Protein AF-J4U9T4-F1 (afdb_monomer_lite)

Radius of gyration: 22.72 Å; chains: 1; bounding box: 53×12×65 Å

Structure (mmCIF, N/CA/C/O backbone):
data_AF-J4U9T4-F1
#
_entry.id   AF-J4U9T4-F1
#
loop_
_atom_site.group_PDB
_atom_site.id
_atom_site.type_symbol
_atom_site.label_atom_id
_atom_site.label_alt_id
_atom_site.label_comp_id
_atom_site.label_asym_id
_atom_site.label_entity_id
_atom_site.label_seq_id
_atom_site.pdbx_PDB_ins_code
_atom_site.Cartn_x
_atom_site.Cartn_y
_atom_site.Cartn_z
_atom_site.occupancy
_atom_site.B_iso_or_equiv
_atom_site.auth_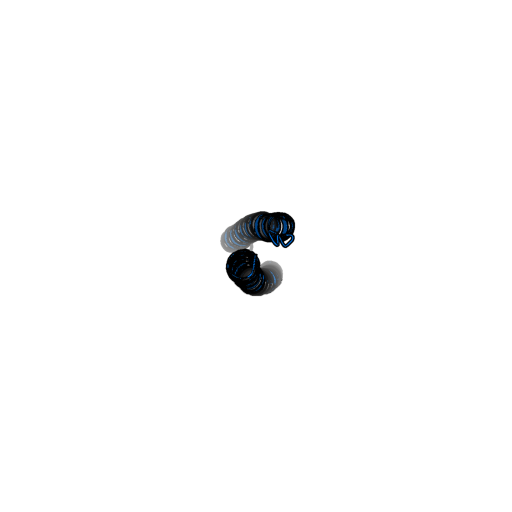seq_id
_atom_site.auth_comp_id
_atom_site.auth_asym_id
_atom_site.auth_atom_id
_atom_site.pdbx_PDB_model_num
ATOM 1 N N . MET A 1 1 ? -24.008 0.998 30.401 1.00 80.38 1 MET A N 1
ATOM 2 C CA . MET A 1 1 ? -23.401 1.924 29.390 1.00 80.38 1 MET A CA 1
ATOM 3 C C . MET A 1 1 ? -22.444 1.171 28.439 1.00 80.38 1 MET A C 1
ATOM 5 O O . MET A 1 1 ? -21.943 0.131 28.847 1.00 80.38 1 MET A O 1
ATOM 9 N N . GLU A 1 2 ? -22.179 1.644 27.207 1.00 81.31 2 GLU A N 1
ATOM 10 C CA . GLU A 1 2 ? -21.224 1.032 26.242 1.00 81.31 2 GLU A CA 1
ATOM 11 C C . GLU A 1 2 ? -20.167 2.060 25.785 1.00 81.31 2 GLU A C 1
ATOM 13 O O . GLU A 1 2 ? -20.520 3.188 25.441 1.00 81.31 2 GLU A O 1
ATOM 18 N N . ILE A 1 3 ? -18.885 1.678 25.785 1.00 85.31 3 ILE A N 1
ATOM 19 C CA . ILE A 1 3 ? -17.763 2.474 25.260 1.00 85.31 3 ILE A CA 1
ATOM 20 C C . ILE A 1 3 ? -17.483 2.054 23.816 1.00 85.31 3 ILE A C 1
ATOM 22 O O . ILE A 1 3 ? -17.378 0.863 23.530 1.00 85.31 3 ILE A O 1
ATOM 26 N N . LYS A 1 4 ? -17.342 3.042 22.925 1.00 86.31 4 LYS A N 1
ATOM 27 C CA . LYS A 1 4 ? -16.937 2.858 21.526 1.00 86.31 4 LYS A CA 1
ATOM 28 C C . LYS A 1 4 ? -15.923 3.918 21.120 1.00 86.31 4 LYS A C 1
ATOM 30 O O . LYS A 1 4 ? -16.248 5.102 21.034 1.00 86.31 4 LYS A O 1
ATOM 35 N N . SER A 1 5 ? -14.710 3.476 20.852 1.00 85.06 5 SER A N 1
ATOM 36 C CA . SER A 1 5 ? -13.632 4.239 20.248 1.00 85.06 5 SER A CA 1
ATOM 37 C C . SER A 1 5 ? -13.825 4.345 18.728 1.00 85.06 5 SER A C 1
ATOM 39 O O . SER A 1 5 ? -14.639 3.643 18.127 1.00 85.06 5 SER A O 1
ATOM 41 N N . ASN A 1 6 ? -13.074 5.236 18.068 1.00 88.81 6 ASN A N 1
ATOM 42 C CA . ASN A 1 6 ? -13.177 5.465 16.619 1.00 88.81 6 ASN A CA 1
ATOM 43 C C . ASN A 1 6 ? -12.463 4.379 15.782 1.00 88.81 6 ASN A C 1
ATOM 45 O O . ASN A 1 6 ? -11.568 4.673 14.984 1.00 88.81 6 ASN A O 1
ATOM 49 N N . SER A 1 7 ? -12.848 3.114 15.952 1.00 84.19 7 SER A N 1
ATOM 50 C CA . SER A 1 7 ? -12.273 1.993 15.196 1.00 84.19 7 SER A CA 1
ATOM 51 C C . SER A 1 7 ? -12.575 2.073 13.695 1.00 84.19 7 SER A C 1
ATOM 53 O O . SER A 1 7 ? -11.756 1.657 12.873 1.00 84.19 7 SER A O 1
ATOM 55 N N . SER A 1 8 ? -13.692 2.702 13.310 1.00 86.94 8 SER A N 1
ATOM 56 C CA . SER A 1 8 ? -14.019 3.006 11.912 1.00 86.94 8 SER A CA 1
ATOM 57 C C . SER A 1 8 ? -12.994 3.925 11.251 1.00 86.94 8 SER A C 1
ATOM 59 O O . SER A 1 8 ? -12.569 3.646 10.133 1.00 86.94 8 SER A O 1
ATOM 61 N N . GLY A 1 9 ? -12.554 4.980 11.945 1.00 90.38 9 GLY A N 1
ATOM 62 C CA . GLY A 1 9 ? -11.527 5.883 11.426 1.00 90.38 9 GLY A CA 1
ATOM 63 C C . GLY A 1 9 ? -10.186 5.174 11.251 1.00 90.38 9 GLY A C 1
ATOM 64 O O . GLY A 1 9 ? -9.506 5.370 10.251 1.00 90.38 9 GLY A O 1
ATOM 65 N N . MET A 1 10 ? -9.827 4.276 12.171 1.00 90.38 10 MET A N 1
ATOM 66 C CA . MET A 1 10 ? -8.610 3.471 12.024 1.00 90.38 10 MET A CA 1
ATOM 67 C C . MET A 1 10 ? -8.689 2.485 10.859 1.00 90.38 10 MET A C 1
ATOM 69 O O . MET A 1 10 ? -7.693 2.282 10.168 1.00 90.38 10 MET A O 1
ATOM 73 N N . LYS A 1 11 ? -9.863 1.893 10.607 1.00 89.75 11 LYS A N 1
ATOM 74 C CA . LYS A 1 11 ? -10.075 1.046 9.429 1.00 89.75 11 LYS A CA 1
ATOM 75 C C . LYS A 1 11 ? -9.827 1.826 8.137 1.00 89.75 11 LYS A C 1
ATOM 77 O O . LYS A 1 11 ? -9.083 1.348 7.290 1.00 89.75 11 LYS A O 1
ATOM 82 N N . GLU A 1 12 ? -10.389 3.027 8.017 1.00 92.62 12 GLU A N 1
ATOM 83 C CA . GLU A 1 12 ? -10.177 3.888 6.847 1.00 92.62 12 GLU A CA 1
ATOM 84 C C . GLU A 1 12 ? -8.690 4.214 6.641 1.00 92.62 12 GLU A C 1
ATOM 86 O O . GLU A 1 12 ? -8.191 4.213 5.515 1.00 92.62 12 GLU A O 1
ATOM 91 N N . VAL A 1 13 ? -7.946 4.431 7.729 1.00 91.94 13 VAL A N 1
ATOM 92 C CA . VAL A 1 13 ? -6.493 4.603 7.652 1.00 91.94 13 VAL A CA 1
ATOM 93 C C . VAL A 1 13 ? -5.823 3.340 7.099 1.00 91.94 13 VAL A C 1
ATOM 95 O O . VAL A 1 13 ? -5.054 3.457 6.151 1.00 91.94 13 VAL A O 1
ATOM 98 N N . VAL A 1 14 ? -6.119 2.143 7.620 1.00 91.75 14 VAL A N 1
ATOM 99 C CA . VAL A 1 14 ? -5.539 0.880 7.109 1.00 91.75 14 VAL A CA 1
ATOM 100 C C . VAL A 1 14 ? -5.851 0.675 5.622 1.00 91.75 14 VAL A C 1
ATOM 102 O O . VAL A 1 14 ? -4.943 0.361 4.849 1.00 91.75 14 VAL A O 1
ATOM 105 N N . ASP A 1 15 ? -7.095 0.920 5.207 1.00 91.88 15 ASP A N 1
ATOM 106 C CA . ASP A 1 15 ? -7.530 0.782 3.813 1.00 91.88 15 ASP A CA 1
ATOM 107 C C . ASP A 1 15 ? -6.742 1.736 2.886 1.00 91.88 15 ASP A C 1
ATOM 109 O O . ASP A 1 15 ? -6.311 1.353 1.794 1.00 91.88 15 ASP A O 1
ATOM 113 N N . ASN A 1 16 ? -6.459 2.963 3.340 1.00 93.38 16 ASN A N 1
ATOM 114 C CA . ASN A 1 16 ? -5.624 3.915 2.601 1.00 93.38 16 ASN A CA 1
ATOM 115 C C . ASN A 1 16 ? -4.175 3.430 2.426 1.00 93.38 16 ASN A C 1
ATOM 117 O O . ASN A 1 16 ? -3.589 3.625 1.356 1.00 93.38 16 ASN A O 1
ATOM 121 N N . TYR A 1 17 ? -3.594 2.764 3.430 1.00 92.00 17 TYR A N 1
ATOM 122 C CA . TYR A 1 17 ? -2.263 2.157 3.299 1.00 92.00 17 TYR A CA 1
ATOM 123 C C . TYR A 1 17 ? -2.246 1.040 2.249 1.00 92.00 17 TYR A C 1
ATOM 125 O O . TYR A 1 17 ? -1.287 0.948 1.480 1.00 92.00 17 TYR A O 1
ATOM 133 N N . ASP A 1 18 ? -3.303 0.228 2.162 1.00 89.25 18 ASP A N 1
ATOM 134 C CA . ASP A 1 18 ? -3.405 -0.833 1.152 1.00 89.25 18 ASP A CA 1
ATOM 135 C C . ASP A 1 18 ? -3.46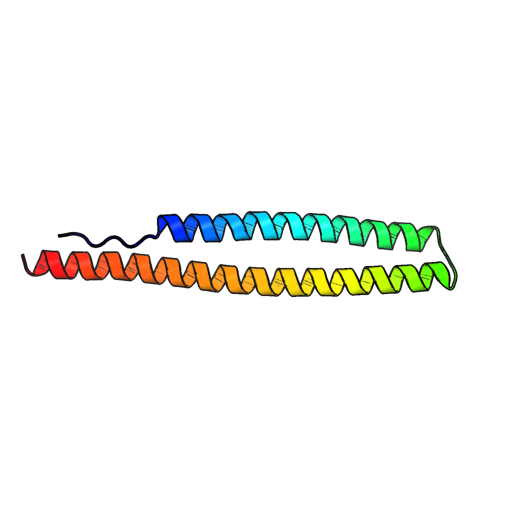8 -0.268 -0.271 1.00 89.25 18 ASP A C 1
ATOM 137 O O . ASP A 1 18 ? -2.773 -0.753 -1.171 1.00 89.25 18 ASP A O 1
ATOM 141 N N . ILE A 1 19 ? -4.232 0.809 -0.469 1.00 93.38 19 ILE A N 1
ATOM 142 C CA . ILE A 1 19 ? -4.293 1.516 -1.754 1.00 93.38 19 ILE A CA 1
ATOM 143 C C . ILE A 1 19 ? -2.912 2.061 -2.134 1.00 93.38 19 ILE A C 1
ATOM 145 O O . ILE A 1 19 ? -2.456 1.852 -3.262 1.00 93.38 19 ILE A O 1
ATOM 149 N N . LEU A 1 20 ? -2.228 2.742 -1.210 1.00 92.00 20 LEU A N 1
ATOM 150 C CA . LEU A 1 20 ? -0.899 3.305 -1.461 1.00 92.00 20 LEU A CA 1
ATOM 151 C C . LEU A 1 20 ? 0.128 2.217 -1.791 1.00 92.00 20 LEU A C 1
ATOM 153 O O . LEU A 1 20 ? 0.857 2.346 -2.774 1.00 92.00 20 LEU A O 1
ATOM 157 N N . ASN A 1 21 ? 0.144 1.123 -1.029 1.00 88.62 21 ASN A N 1
ATOM 158 C CA . ASN A 1 21 ? 1.048 0.000 -1.258 1.00 88.62 21 ASN A CA 1
ATOM 159 C C . ASN A 1 21 ? 0.837 -0.626 -2.647 1.00 88.62 21 ASN A C 1
ATOM 161 O O . ASN A 1 21 ? 1.799 -0.904 -3.360 1.00 88.62 21 ASN A O 1
ATOM 165 N N . ASN A 1 22 ? -0.416 -0.792 -3.079 1.00 90.62 22 ASN A N 1
ATOM 166 C CA . ASN A 1 22 ? -0.718 -1.301 -4.418 1.00 90.62 22 ASN A CA 1
ATOM 167 C C . ASN A 1 22 ? -0.231 -0.358 -5.525 1.00 90.62 22 ASN A C 1
ATOM 169 O O . ASN A 1 22 ? 0.347 -0.818 -6.507 1.00 90.62 22 ASN A O 1
ATOM 173 N N . ARG A 1 23 ? -0.395 0.961 -5.361 1.00 92.75 23 ARG A N 1
ATOM 174 C CA . ARG A 1 23 ? 0.112 1.941 -6.338 1.00 92.75 23 ARG A CA 1
ATOM 175 C C . ARG A 1 23 ? 1.635 1.910 -6.434 1.00 92.75 23 ARG A C 1
ATOM 177 O O . ARG A 1 23 ? 2.167 1.956 -7.538 1.00 92.75 23 ARG A O 1
ATOM 184 N N . LEU A 1 24 ? 2.335 1.794 -5.306 1.00 91.38 24 LEU A N 1
ATOM 185 C CA . LEU A 1 24 ? 3.797 1.704 -5.297 1.00 91.38 24 LEU A CA 1
ATOM 186 C C . LEU A 1 24 ? 4.309 0.413 -5.946 1.00 91.38 24 LEU A C 1
ATOM 188 O O . LEU A 1 24 ? 5.308 0.452 -6.662 1.00 91.38 24 LEU A O 1
ATOM 192 N N . LYS A 1 25 ? 3.607 -0.714 -5.760 1.00 89.38 25 LYS A N 1
ATOM 193 C CA . LYS A 1 25 ? 3.928 -1.970 -6.456 1.00 89.38 25 LYS A CA 1
ATOM 194 C C . LYS A 1 25 ? 3.861 -1.821 -7.974 1.00 89.38 25 LYS A C 1
ATOM 196 O O . LYS A 1 25 ? 4.803 -2.239 -8.637 1.00 89.38 25 LYS A O 1
ATOM 201 N N . LEU A 1 26 ? 2.815 -1.179 -8.498 1.00 92.69 26 LEU A N 1
ATOM 202 C CA . LEU A 1 26 ? 2.676 -0.926 -9.939 1.00 92.69 26 LEU A CA 1
ATOM 203 C C . LEU A 1 26 ? 3.825 -0.062 -10.473 1.00 92.69 26 LEU A C 1
ATOM 205 O O . LEU A 1 26 ? 4.472 -0.428 -11.446 1.00 92.69 26 LEU A O 1
ATOM 209 N N . VAL A 1 27 ? 4.159 1.033 -9.779 1.00 92.12 27 VAL A N 1
ATOM 210 C CA . VAL A 1 27 ? 5.296 1.893 -10.160 1.00 92.12 27 VAL A CA 1
ATOM 211 C C . VAL A 1 27 ? 6.613 1.112 -10.169 1.00 92.12 27 VAL A C 1
ATOM 213 O O . VAL A 1 27 ? 7.461 1.320 -11.036 1.00 92.12 27 VAL A O 1
ATOM 216 N N . ARG A 1 28 ? 6.803 0.199 -9.211 1.00 90.25 28 ARG A N 1
ATOM 217 C CA . ARG A 1 28 ? 7.990 -0.659 -9.170 1.00 90.25 28 ARG A CA 1
ATOM 218 C C . ARG A 1 28 ? 8.037 -1.628 -10.353 1.00 90.25 28 ARG A C 1
ATOM 220 O O . ARG A 1 28 ? 9.117 -1.840 -10.894 1.00 90.25 28 ARG A O 1
ATOM 227 N N . GLU A 1 29 ? 6.910 -2.227 -10.725 1.00 90.56 29 GLU A N 1
ATOM 228 C CA . GLU A 1 29 ? 6.813 -3.124 -11.885 1.00 90.56 29 GLU A CA 1
ATOM 229 C C . GLU A 1 29 ? 7.155 -2.386 -13.183 1.00 90.56 29 GLU A C 1
ATOM 231 O O . GLU A 1 29 ? 8.009 -2.854 -13.934 1.00 90.56 29 GLU A O 1
ATOM 236 N N . ASP A 1 30 ? 6.601 -1.188 -13.384 1.00 91.50 30 ASP A N 1
ATOM 237 C CA . ASP A 1 30 ? 6.926 -0.336 -14.533 1.00 91.50 30 ASP A CA 1
ATOM 238 C C . ASP A 1 30 ? 8.423 -0.002 -14.585 1.00 91.50 30 ASP A C 1
ATOM 240 O O . ASP A 1 30 ? 9.056 -0.091 -15.637 1.00 91.50 30 ASP A O 1
ATOM 244 N N . LEU A 1 31 ? 9.024 0.334 -13.439 1.00 90.56 31 LEU A N 1
ATOM 245 C CA . LEU A 1 31 ? 10.451 0.640 -13.361 1.00 90.56 31 LEU A CA 1
ATOM 246 C C . LEU A 1 31 ? 11.331 -0.576 -13.688 1.00 90.56 31 LEU A C 1
ATOM 248 O O . LEU A 1 31 ? 12.358 -0.422 -14.346 1.00 90.56 31 LEU A O 1
ATOM 252 N N . VAL A 1 32 ? 10.946 -1.775 -13.240 1.00 87.75 32 VAL A N 1
ATOM 253 C CA . VAL A 1 32 ? 11.654 -3.020 -13.579 1.00 87.75 32 VAL A CA 1
ATOM 254 C C . VAL A 1 32 ? 11.568 -3.292 -15.077 1.00 87.75 32 VAL A C 1
ATOM 256 O O . VAL A 1 32 ? 12.601 -3.571 -15.681 1.00 87.75 32 VAL A O 1
ATOM 259 N N . ASN A 1 33 ? 10.388 -3.132 -15.681 1.00 89.00 33 ASN A N 1
ATOM 260 C CA . ASN A 1 33 ? 10.205 -3.303 -17.122 1.00 89.00 33 ASN A CA 1
ATOM 261 C C . ASN A 1 33 ? 11.099 -2.339 -17.918 1.00 89.00 33 ASN A C 1
ATOM 263 O O . ASN A 1 33 ? 11.812 -2.772 -18.816 1.00 89.00 33 ASN A O 1
ATOM 267 N N . ILE A 1 34 ? 11.160 -1.062 -17.520 1.00 86.62 34 ILE A N 1
ATOM 268 C CA . ILE A 1 34 ? 12.048 -0.066 -18.144 1.00 86.62 34 ILE A CA 1
ATOM 269 C C . ILE A 1 34 ? 13.524 -0.487 -18.061 1.00 86.62 34 ILE A C 1
ATOM 271 O O . ILE A 1 34 ? 14.264 -0.329 -19.030 1.00 86.62 34 ILE A O 1
ATOM 275 N N . ILE A 1 35 ? 13.977 -1.000 -16.909 1.00 84.44 35 ILE A N 1
ATOM 276 C CA . ILE A 1 35 ? 15.363 -1.472 -16.747 1.00 84.44 35 ILE A CA 1
ATOM 277 C C . ILE A 1 35 ? 15.643 -2.637 -17.701 1.00 84.44 35 ILE A C 1
ATOM 279 O O . ILE A 1 35 ? 16.680 -2.632 -18.364 1.00 84.44 35 ILE A O 1
ATOM 283 N N . THR A 1 36 ? 14.729 -3.609 -17.773 1.00 81.19 36 THR A N 1
ATOM 284 C CA . THR A 1 36 ? 14.862 -4.791 -18.633 1.00 81.19 36 THR A CA 1
ATOM 285 C C . THR A 1 36 ? 14.880 -4.417 -20.112 1.00 81.19 36 THR A C 1
ATOM 287 O O . THR A 1 36 ? 15.780 -4.850 -20.824 1.00 81.19 36 THR A O 1
ATOM 290 N N . ASP A 1 37 ? 13.980 -3.541 -20.560 1.00 81.44 37 ASP A N 1
ATOM 291 C CA . ASP A 1 37 ? 13.964 -3.070 -21.948 1.00 81.44 37 ASP A CA 1
ATOM 292 C C . ASP A 1 37 ? 15.288 -2.376 -22.321 1.00 81.44 37 ASP A C 1
ATOM 294 O O . ASP A 1 37 ? 15.822 -2.541 -23.414 1.00 81.44 37 ASP A O 1
ATOM 298 N N . ILE A 1 38 ? 15.876 -1.605 -21.406 1.00 77.00 38 ILE A N 1
ATOM 299 C CA . ILE A 1 38 ? 17.140 -0.900 -21.665 1.00 77.00 38 ILE A CA 1
ATOM 300 C C . ILE A 1 38 ? 18.338 -1.849 -21.700 1.00 77.00 38 ILE A C 1
ATOM 302 O O . ILE A 1 38 ? 19.286 -1.587 -22.448 1.00 77.00 38 ILE A O 1
ATOM 306 N N . ASP A 1 39 ? 18.310 -2.937 -20.927 1.00 69.12 39 ASP A N 1
ATOM 307 C CA . ASP A 1 39 ? 19.323 -3.996 -20.999 1.00 69.12 39 ASP A CA 1
ATOM 308 C C . ASP A 1 39 ? 19.420 -4.596 -22.410 1.00 69.12 39 ASP A C 1
ATOM 310 O O . ASP A 1 39 ? 20.535 -4.843 -22.877 1.00 69.12 39 ASP A O 1
ATOM 314 N N . ASP A 1 40 ? 18.293 -4.716 -23.115 1.00 70.94 40 ASP A N 1
ATOM 315 C CA . ASP A 1 40 ? 18.225 -5.325 -24.446 1.00 70.94 40 ASP A CA 1
ATOM 316 C C . ASP A 1 40 ? 18.673 -4.390 -25.587 1.00 70.94 40 ASP A C 1
ATOM 318 O O . ASP A 1 40 ? 19.186 -4.864 -26.606 1.00 70.94 40 ASP A O 1
ATOM 322 N N . TYR A 1 41 ? 18.515 -3.065 -25.442 1.00 69.25 41 TYR A N 1
ATOM 323 C CA . TYR A 1 41 ? 18.655 -2.129 -26.574 1.00 69.25 41 TYR A CA 1
ATOM 324 C C . TYR A 1 41 ? 19.680 -1.000 -26.399 1.00 69.25 41 TYR A C 1
ATOM 326 O O . TYR A 1 41 ? 20.058 -0.382 -27.399 1.00 69.25 41 TYR A O 1
ATOM 334 N N . TRP A 1 42 ? 20.154 -0.698 -25.183 1.00 72.81 42 TRP A N 1
ATOM 335 C CA . TRP A 1 42 ? 21.012 0.473 -24.951 1.00 72.81 42 TRP A CA 1
ATOM 336 C C . TRP A 1 42 ? 22.303 0.144 -24.195 1.00 72.81 42 TRP A C 1
ATOM 338 O O . TRP A 1 42 ? 22.397 0.195 -22.967 1.00 72.81 42 TRP A O 1
ATOM 348 N N . THR A 1 43 ? 23.352 -0.134 -24.969 1.00 76.81 43 THR A N 1
ATOM 349 C CA . THR A 1 43 ? 24.703 -0.425 -24.469 1.00 76.81 43 THR A CA 1
ATOM 350 C C . THR A 1 43 ? 25.594 0.822 -24.405 1.00 76.81 43 THR A C 1
ATOM 352 O O . THR A 1 43 ? 25.500 1.703 -25.262 1.00 76.81 43 THR A O 1
ATOM 355 N N . GLY A 1 44 ? 26.525 0.864 -23.447 1.00 83.31 44 GLY A N 1
ATOM 356 C CA . GLY A 1 44 ? 27.528 1.925 -23.294 1.00 83.31 44 GLY A CA 1
ATOM 357 C C . GLY A 1 44 ? 27.269 2.838 -22.093 1.00 83.31 44 GLY A C 1
ATOM 358 O O . GLY A 1 44 ? 26.272 2.703 -21.391 1.00 83.31 44 GLY A O 1
ATOM 359 N N . ARG A 1 45 ? 28.166 3.811 -21.864 1.00 83.06 45 ARG A N 1
ATOM 360 C CA . ARG A 1 45 ? 28.204 4.605 -20.615 1.00 83.06 45 ARG A CA 1
ATOM 361 C C . ARG A 1 45 ? 26.892 5.313 -20.264 1.00 83.06 45 ARG A C 1
ATOM 363 O O . ARG A 1 45 ? 26.584 5.458 -19.083 1.00 83.06 45 ARG A O 1
ATOM 370 N N . SER A 1 46 ? 26.146 5.796 -21.257 1.00 83.94 46 SER A N 1
ATOM 371 C CA . SER A 1 46 ? 24.851 6.448 -21.027 1.00 83.94 46 SER A CA 1
ATOM 372 C C . SER A 1 46 ? 23.771 5.452 -20.601 1.00 83.94 46 SER A C 1
ATOM 374 O O . SER A 1 46 ? 23.045 5.744 -19.654 1.00 83.94 46 SER A O 1
ATOM 376 N N . GLY A 1 47 ? 23.725 4.270 -21.223 1.00 86.12 47 GLY A N 1
ATOM 377 C CA . GLY A 1 47 ? 22.854 3.171 -20.805 1.00 86.12 47 GLY A CA 1
ATOM 378 C C . GLY A 1 47 ? 23.178 2.711 -19.383 1.00 86.12 47 GLY A C 1
ATOM 379 O O . GLY A 1 47 ? 22.287 2.658 -18.540 1.00 86.12 47 GLY A O 1
ATOM 380 N N . ASP A 1 48 ? 24.459 2.501 -19.067 1.00 85.06 48 ASP A N 1
ATOM 381 C CA . ASP A 1 48 ? 24.899 2.112 -17.717 1.00 85.06 48 ASP A CA 1
ATOM 382 C C . ASP A 1 48 ? 24.527 3.162 -16.656 1.00 85.06 48 ASP A C 1
ATOM 384 O O . ASP A 1 48 ? 24.052 2.824 -15.570 1.00 85.06 48 ASP A O 1
ATOM 388 N N . SER A 1 49 ? 24.689 4.452 -16.979 1.00 89.06 49 SER A N 1
ATOM 389 C CA . SER A 1 49 ? 24.310 5.551 -16.078 1.00 89.06 49 SER A CA 1
ATOM 390 C C . SER A 1 49 ? 22.802 5.588 -15.830 1.00 89.06 49 SER A C 1
ATOM 392 O O . SER A 1 49 ? 22.366 5.787 -14.697 1.00 89.06 49 SER A O 1
ATOM 394 N N . PHE A 1 50 ? 21.995 5.371 -16.872 1.00 86.88 50 PHE A N 1
ATOM 395 C CA . PHE A 1 50 ? 20.544 5.312 -16.739 1.00 86.88 50 PHE A CA 1
ATOM 396 C C . PHE A 1 50 ? 20.105 4.116 -15.884 1.00 86.88 50 PHE A C 1
ATOM 398 O O . PHE A 1 50 ? 19.314 4.282 -14.955 1.00 86.88 50 PHE A O 1
ATOM 405 N N . LYS A 1 51 ? 20.685 2.931 -16.120 1.00 84.00 51 LYS A N 1
ATOM 406 C CA . LYS A 1 51 ? 20.431 1.723 -15.316 1.00 84.00 51 LYS A CA 1
ATOM 407 C C . LYS A 1 51 ? 20.720 1.959 -13.838 1.00 84.00 51 LYS A C 1
ATOM 409 O O . LYS A 1 51 ? 19.912 1.584 -12.992 1.00 84.00 51 LYS A O 1
ATOM 414 N N . TYR A 1 52 ? 21.831 2.628 -13.524 1.00 88.88 52 TYR A N 1
ATOM 415 C CA . TYR A 1 52 ? 22.175 2.973 -12.145 1.00 88.88 52 TYR A CA 1
ATOM 416 C C . TYR A 1 52 ? 21.104 3.853 -11.482 1.00 88.88 52 TYR A C 1
ATOM 418 O O . TYR A 1 52 ? 20.698 3.585 -10.351 1.00 88.88 52 TYR A O 1
ATOM 426 N N . ILE A 1 53 ? 20.599 4.867 -12.192 1.00 90.81 53 ILE A N 1
ATOM 427 C CA . ILE A 1 53 ? 19.532 5.746 -11.691 1.00 90.81 53 ILE A CA 1
ATOM 428 C C . ILE A 1 53 ? 18.249 4.948 -11.431 1.00 90.81 53 ILE A C 1
ATOM 430 O O . ILE A 1 53 ? 17.653 5.069 -10.360 1.00 90.81 53 ILE A O 1
ATOM 434 N N . CYS A 1 54 ? 17.839 4.096 -12.371 1.00 89.94 54 CYS A N 1
ATOM 435 C CA . CYS A 1 54 ? 16.655 3.260 -12.194 1.00 89.94 54 CYS A CA 1
ATOM 436 C C . CYS A 1 54 ? 16.811 2.272 -11.034 1.00 89.94 54 CYS A C 1
ATOM 438 O O . CYS A 1 54 ? 15.884 2.091 -10.247 1.00 89.94 54 CYS A O 1
ATOM 440 N N . TRP A 1 55 ? 17.990 1.673 -10.870 1.00 89.25 55 TRP A N 1
ATOM 441 C CA . TRP A 1 55 ? 18.271 0.789 -9.743 1.00 89.25 55 TRP A CA 1
ATOM 442 C C . TRP A 1 55 ? 18.203 1.531 -8.402 1.00 89.25 55 TRP A C 1
ATOM 444 O O . TRP A 1 55 ? 17.604 1.032 -7.449 1.00 89.25 55 TRP A O 1
ATOM 454 N N . TYR A 1 56 ? 18.731 2.756 -8.342 1.00 92.81 56 TYR A N 1
ATOM 455 C CA . TYR A 1 56 ? 18.613 3.612 -7.164 1.00 92.81 56 TYR A CA 1
ATOM 456 C C . TYR A 1 56 ? 17.148 3.927 -6.826 1.00 92.81 56 TYR A C 1
ATOM 458 O O . TYR A 1 56 ? 16.732 3.769 -5.678 1.00 92.81 56 TYR A O 1
ATOM 466 N N . PHE A 1 57 ? 16.329 4.290 -7.818 1.00 92.75 57 PHE A N 1
ATOM 467 C CA . PHE A 1 57 ? 14.896 4.508 -7.600 1.00 92.75 57 PHE A CA 1
ATOM 468 C C . PHE A 1 57 ? 14.170 3.252 -7.123 1.00 92.75 57 PHE A C 1
ATOM 470 O O . PHE A 1 57 ? 13.323 3.343 -6.236 1.00 92.75 57 PHE A O 1
ATOM 477 N N . LYS A 1 58 ? 14.532 2.077 -7.645 1.00 90.50 58 LYS A N 1
ATOM 478 C CA . LYS A 1 58 ? 13.967 0.808 -7.186 1.00 90.50 58 LYS A CA 1
ATOM 479 C C . LYS A 1 58 ? 14.249 0.578 -5.699 1.00 90.50 58 LYS A C 1
ATOM 481 O O . LYS A 1 58 ? 13.333 0.225 -4.967 1.00 90.50 58 LYS A O 1
ATOM 486 N N . ILE A 1 59 ? 15.476 0.832 -5.239 1.00 92.94 59 ILE A N 1
ATOM 487 C CA . ILE A 1 59 ? 15.836 0.700 -3.816 1.00 92.94 59 ILE A CA 1
ATOM 488 C C . ILE A 1 59 ? 15.010 1.638 -2.941 1.00 92.94 59 ILE A C 1
ATOM 490 O O . ILE A 1 59 ? 14.529 1.225 -1.884 1.00 92.94 59 ILE A O 1
ATOM 494 N N . LEU A 1 60 ? 14.836 2.888 -3.375 1.00 93.50 60 LEU A N 1
ATOM 495 C CA . LEU A 1 60 ? 14.019 3.852 -2.640 1.00 93.50 60 LEU A CA 1
ATOM 496 C C . LEU A 1 60 ? 12.558 3.394 -2.554 1.00 93.50 60 LEU A C 1
ATOM 498 O O . LEU A 1 60 ? 11.959 3.469 -1.482 1.00 93.50 60 LEU A O 1
ATOM 502 N N . LEU A 1 61 ? 12.004 2.869 -3.652 1.00 92.75 61 LEU A N 1
ATOM 503 C CA . LEU A 1 61 ? 10.651 2.312 -3.681 1.00 92.75 61 LEU A CA 1
ATOM 504 C C . LEU A 1 61 ? 10.516 1.090 -2.769 1.00 92.75 61 LEU A C 1
ATOM 506 O O . LEU A 1 61 ? 9.576 1.036 -1.980 1.00 92.75 61 LEU A O 1
ATOM 510 N N . ASP A 1 62 ? 11.443 0.134 -2.840 1.00 90.88 62 ASP A N 1
ATOM 511 C CA . ASP A 1 62 ? 11.415 -1.074 -2.008 1.00 90.88 62 ASP A CA 1
ATOM 512 C C . ASP A 1 62 ? 11.521 -0.724 -0.512 1.00 90.88 62 ASP A C 1
ATOM 514 O O . ASP A 1 62 ? 10.757 -1.248 0.303 1.00 90.88 62 ASP A O 1
ATOM 518 N N . THR A 1 63 ? 12.401 0.219 -0.158 1.00 92.88 63 THR A N 1
ATOM 519 C CA . THR A 1 63 ? 12.551 0.710 1.224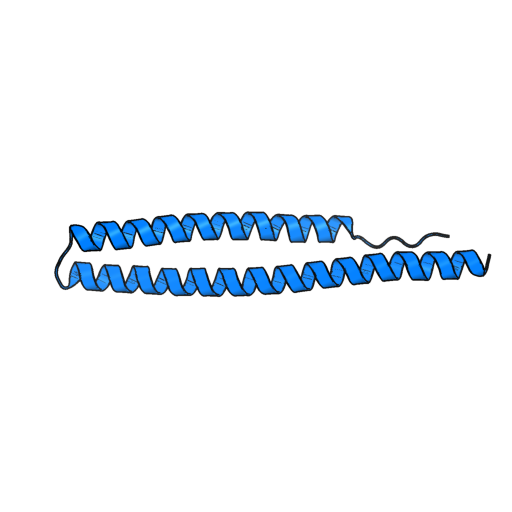 1.00 92.88 63 THR A CA 1
ATOM 520 C C . THR A 1 63 ? 11.263 1.375 1.706 1.00 92.88 63 THR A C 1
ATOM 522 O O . THR A 1 63 ? 10.718 0.981 2.738 1.00 92.88 63 THR A O 1
ATOM 525 N N . GLY A 1 64 ? 10.717 2.316 0.928 1.00 90.31 64 GLY A N 1
ATOM 526 C CA . GLY A 1 64 ? 9.477 3.009 1.280 1.00 90.31 64 GLY A CA 1
ATOM 527 C C . GLY A 1 64 ? 8.279 2.063 1.403 1.00 90.31 64 GLY A C 1
ATOM 528 O O . GLY A 1 64 ? 7.497 2.180 2.345 1.00 90.31 64 GLY A O 1
ATOM 529 N N . CYS A 1 65 ? 8.153 1.072 0.513 1.00 90.38 65 CYS A N 1
ATOM 530 C CA . CYS A 1 65 ? 7.107 0.047 0.610 1.00 90.38 65 CYS A CA 1
ATOM 531 C C . CYS A 1 65 ? 7.228 -0.772 1.901 1.00 90.38 65 CYS A C 1
ATOM 533 O O . CYS A 1 65 ? 6.219 -1.050 2.550 1.00 90.38 65 CYS A O 1
ATOM 535 N N . SER A 1 66 ? 8.450 -1.155 2.281 1.00 91.31 66 SER A N 1
ATOM 536 C CA . SER A 1 66 ? 8.700 -1.923 3.504 1.00 91.31 66 SER A CA 1
ATOM 537 C C . SER A 1 66 ? 8.330 -1.132 4.760 1.00 91.31 66 SER A C 1
ATOM 539 O O . SER A 1 66 ? 7.690 -1.670 5.665 1.00 91.31 66 SER A O 1
ATOM 541 N N . GLU A 1 67 ? 8.708 0.145 4.825 1.00 92.69 67 GLU A N 1
ATOM 542 C CA . GLU A 1 67 ? 8.376 1.013 5.959 1.00 92.69 67 GLU A CA 1
ATOM 543 C C . GLU A 1 67 ? 6.867 1.263 6.061 1.00 92.69 67 GLU A C 1
ATOM 545 O O . GLU A 1 67 ? 6.295 1.134 7.145 1.00 92.69 67 GLU A O 1
ATOM 550 N N . LEU A 1 68 ? 6.197 1.523 4.933 1.00 91.50 68 LEU A N 1
ATOM 551 C CA . LEU A 1 68 ? 4.739 1.666 4.889 1.00 91.50 68 LEU A CA 1
ATOM 552 C C . LEU A 1 68 ? 4.024 0.391 5.345 1.00 91.50 68 LEU A C 1
ATOM 554 O O . LEU A 1 68 ? 3.049 0.471 6.092 1.00 91.50 68 LEU A O 1
ATOM 558 N N . TYR A 1 69 ? 4.508 -0.783 4.932 1.00 91.44 69 TYR A N 1
ATOM 559 C CA . TYR A 1 69 ? 3.941 -2.061 5.358 1.00 91.44 69 TYR A CA 1
ATOM 560 C C . TYR A 1 69 ? 4.076 -2.271 6.870 1.00 91.44 69 TYR A C 1
ATOM 562 O O . TYR A 1 69 ? 3.120 -2.695 7.522 1.00 91.44 69 TYR A O 1
ATOM 570 N N . LYS A 1 70 ? 5.234 -1.928 7.445 1.00 94.19 70 LYS A N 1
ATOM 571 C CA . LYS A 1 70 ? 5.450 -1.992 8.894 1.00 94.19 70 LYS A CA 1
ATOM 572 C C . LYS A 1 70 ? 4.494 -1.058 9.640 1.00 94.19 70 LYS A C 1
ATOM 574 O O . LYS A 1 70 ? 3.808 -1.499 10.557 1.00 94.19 70 LYS A O 1
ATOM 579 N N . HIS A 1 71 ? 4.405 0.198 9.211 1.00 93.62 71 HIS A N 1
ATOM 580 C CA . HIS A 1 71 ? 3.550 1.195 9.853 1.00 93.62 71 HIS A CA 1
ATOM 581 C C . HIS A 1 71 ? 2.057 0.833 9.751 1.00 93.62 71 HIS A C 1
ATOM 583 O O . HIS A 1 71 ? 1.298 1.005 10.702 1.00 93.62 71 HIS A O 1
ATOM 589 N N . ARG A 1 72 ? 1.625 0.239 8.628 1.00 94.19 72 ARG A N 1
ATOM 590 C CA . ARG A 1 72 ? 0.281 -0.350 8.494 1.00 94.19 72 ARG A CA 1
ATOM 591 C C . ARG A 1 72 ? 0.022 -1.425 9.557 1.00 94.19 72 ARG A C 1
ATOM 593 O O . ARG A 1 72 ? -1.073 -1.468 10.112 1.00 94.19 72 ARG A O 1
ATOM 600 N N . GLY A 1 73 ? 1.000 -2.295 9.814 1.00 94.12 73 GLY A N 1
ATOM 601 C CA . GLY A 1 73 ? 0.914 -3.323 10.855 1.00 94.12 73 GLY A CA 1
ATOM 602 C C . GLY A 1 73 ? 0.686 -2.716 12.237 1.00 94.12 73 GLY A C 1
ATOM 603 O O . GLY A 1 73 ? -0.286 -3.061 12.898 1.00 94.12 73 GLY A O 1
ATOM 604 N N . GLU A 1 74 ? 1.497 -1.722 12.605 1.00 95.00 74 GLU A N 1
ATOM 605 C CA . GLU A 1 74 ? 1.380 -1.005 13.884 1.00 95.00 74 GLU A CA 1
ATOM 606 C C . GLU A 1 74 ? -0.006 -0.352 14.063 1.00 95.00 74 GLU A C 1
ATOM 608 O O . GLU A 1 74 ? -0.593 -0.413 15.145 1.00 95.00 74 GLU A O 1
ATOM 613 N N . ILE A 1 75 ? -0.577 0.221 12.996 1.00 92.50 75 ILE A N 1
ATOM 614 C CA . ILE A 1 75 ? -1.938 0.784 13.020 1.00 92.50 75 ILE A CA 1
ATOM 615 C C . ILE A 1 75 ? -2.990 -0.312 13.225 1.00 92.50 75 ILE A C 1
ATOM 617 O O . ILE A 1 75 ? -3.948 -0.105 13.974 1.00 92.50 75 ILE A O 1
ATOM 621 N N . ASN A 1 76 ? -2.847 -1.465 12.567 1.00 93.56 76 ASN A N 1
ATOM 622 C CA . ASN A 1 76 ? -3.803 -2.556 12.730 1.00 93.56 76 ASN A CA 1
ATOM 623 C C . ASN A 1 76 ? -3.752 -3.147 14.147 1.00 93.56 76 ASN A C 1
ATOM 625 O O . ASN A 1 76 ? -4.807 -3.350 14.743 1.00 93.56 76 ASN A O 1
ATOM 629 N N . ASP A 1 77 ? -2.558 -3.335 14.706 1.00 94.44 77 ASP A N 1
ATOM 630 C CA . ASP A 1 77 ? -2.379 -3.811 16.081 1.00 94.44 77 ASP A CA 1
ATOM 631 C C . ASP A 1 77 ? -3.017 -2.839 17.086 1.00 94.44 77 ASP A C 1
ATOM 633 O O . ASP A 1 77 ? -3.736 -3.244 18.003 1.00 94.44 77 ASP A O 1
ATOM 637 N N . ALA A 1 78 ? -2.826 -1.531 16.882 1.00 92.56 78 ALA A N 1
ATOM 638 C CA . ALA A 1 78 ? -3.462 -0.504 17.701 1.00 92.56 78 ALA A CA 1
ATOM 639 C C . ALA A 1 78 ? -4.998 -0.530 17.585 1.00 92.56 78 ALA A C 1
ATOM 641 O O . ALA A 1 78 ? -5.687 -0.385 18.597 1.00 92.56 78 ALA A O 1
ATOM 642 N N . LYS A 1 79 ? -5.543 -0.769 16.383 1.00 92.81 79 LYS A N 1
ATOM 643 C CA . LYS A 1 79 ? -6.991 -0.920 16.164 1.00 92.81 79 LYS A CA 1
ATOM 644 C C . LYS A 1 79 ? -7.553 -2.096 16.962 1.00 92.81 79 LYS A C 1
ATOM 646 O O . LYS A 1 79 ? -8.545 -1.939 17.666 1.00 92.81 79 LYS A O 1
ATOM 651 N N . GLU A 1 80 ? -6.902 -3.255 16.885 1.00 92.38 80 GLU A N 1
ATOM 652 C CA . GLU A 1 80 ? -7.326 -4.465 17.600 1.00 92.38 80 GLU A CA 1
ATOM 653 C C . GLU A 1 80 ? -7.263 -4.284 19.122 1.00 92.38 80 GLU A C 1
ATOM 655 O O . GLU A 1 80 ? -8.185 -4.681 19.839 1.00 92.38 80 GLU A O 1
ATOM 660 N N . ALA A 1 81 ? -6.217 -3.621 19.623 1.00 92.56 81 ALA A N 1
ATOM 661 C CA . ALA A 1 81 ? -6.099 -3.295 21.040 1.00 92.56 81 ALA A CA 1
ATOM 662 C C . ALA A 1 81 ? -7.217 -2.349 21.516 1.00 92.56 81 ALA A C 1
ATOM 664 O O . ALA A 1 81 ? -7.754 -2.524 22.613 1.00 92.56 81 ALA A O 1
ATOM 665 N N . MET A 1 82 ? -7.593 -1.363 20.696 1.00 91.44 82 MET A N 1
ATOM 666 C CA . MET A 1 82 ? -8.710 -0.462 20.992 1.00 91.44 82 MET A CA 1
ATOM 667 C C . MET A 1 82 ? -10.046 -1.209 21.040 1.00 91.44 82 MET A C 1
ATOM 669 O O . MET A 1 82 ? -10.763 -1.080 22.032 1.00 91.44 82 MET A O 1
ATOM 673 N N . ASP A 1 83 ? -10.338 -2.048 20.044 1.00 90.56 83 ASP A N 1
ATOM 674 C CA . ASP A 1 83 ? -11.570 -2.850 19.999 1.00 90.56 83 ASP A CA 1
ATOM 675 C C . ASP A 1 83 ? -11.686 -3.784 21.224 1.00 90.56 83 ASP A C 1
ATOM 677 O O . ASP A 1 83 ?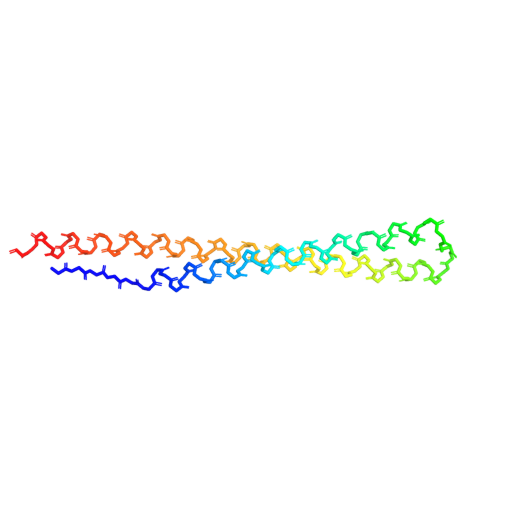 -12.756 -3.928 21.830 1.00 90.56 83 ASP A O 1
ATOM 681 N N . TYR A 1 84 ? -10.571 -4.394 21.642 1.00 92.12 84 TYR A N 1
ATOM 682 C CA . TYR A 1 84 ? -10.520 -5.214 22.854 1.00 92.12 84 TYR A CA 1
ATOM 683 C C . TYR A 1 84 ? -10.823 -4.397 24.119 1.00 92.12 84 TYR A C 1
ATOM 685 O O . TYR A 1 84 ? -11.611 -4.829 24.970 1.00 92.12 84 TYR A O 1
ATOM 693 N N . ASN A 1 85 ? -10.221 -3.212 24.242 1.00 92.81 85 ASN A N 1
ATOM 694 C CA . ASN A 1 85 ? -10.413 -2.333 25.393 1.00 92.81 85 ASN A CA 1
ATOM 695 C C . ASN A 1 85 ? -11.857 -1.832 25.501 1.00 92.81 85 ASN A C 1
ATOM 697 O O . ASN A 1 85 ? -12.428 -1.884 26.592 1.00 92.81 85 ASN A O 1
ATOM 701 N N . ASP A 1 86 ? -12.467 -1.425 24.388 1.00 92.88 86 ASP A N 1
ATOM 702 C CA . ASP A 1 86 ? -13.871 -1.006 24.331 1.00 92.88 86 ASP A CA 1
ATOM 703 C C . ASP A 1 86 ? -14.806 -2.107 24.848 1.00 92.88 86 ASP A C 1
ATOM 705 O O . ASP A 1 86 ? -15.665 -1.870 25.706 1.00 92.88 86 ASP A O 1
ATOM 709 N N . CYS A 1 87 ? -14.600 -3.343 24.380 1.00 91.69 87 CYS A N 1
ATOM 710 C CA . CYS A 1 87 ? -15.378 -4.510 24.792 1.00 91.69 87 CYS A CA 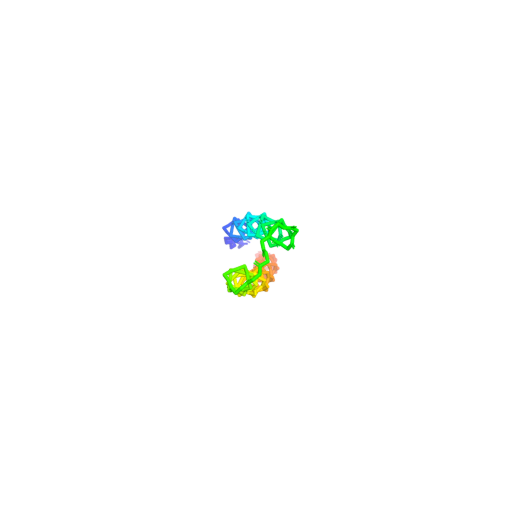1
ATOM 711 C C . CYS A 1 87 ? -15.194 -4.826 26.285 1.00 91.69 87 CYS A C 1
ATOM 713 O O . CYS A 1 87 ? -16.170 -5.059 27.006 1.00 91.69 87 CYS A O 1
ATOM 715 N N . SER A 1 88 ? -13.948 -4.819 26.765 1.00 94.19 88 SER A N 1
ATOM 716 C CA . SER A 1 88 ? -13.616 -5.107 28.164 1.00 94.19 88 SER A CA 1
ATOM 717 C C . SER A 1 88 ? -14.218 -4.074 29.118 1.00 94.19 88 SER A C 1
ATOM 719 O O . SER A 1 88 ? -14.888 -4.438 30.088 1.00 94.19 88 SER A O 1
ATOM 721 N N . LEU A 1 89 ? -14.040 -2.783 28.828 1.00 93.38 89 LEU A N 1
ATOM 722 C CA . LEU A 1 89 ? -14.543 -1.703 29.675 1.00 93.38 89 LEU A CA 1
ATOM 723 C C . LEU A 1 89 ? -16.072 -1.651 29.682 1.00 93.38 89 LEU A C 1
ATOM 725 O O . LEU A 1 89 ? -16.669 -1.489 30.746 1.00 93.38 89 LEU A O 1
ATOM 729 N N . SER A 1 90 ? -16.713 -1.864 28.530 1.00 93.19 90 SER A N 1
ATOM 730 C CA . SER A 1 90 ? -18.176 -1.935 28.443 1.00 93.19 90 SER A CA 1
ATOM 731 C C . SER A 1 90 ? -18.744 -3.034 29.344 1.00 93.19 90 SER A C 1
ATOM 733 O O . SER A 1 90 ? -19.674 -2.783 30.112 1.00 93.19 90 SER A O 1
ATOM 735 N N . LYS A 1 91 ? -18.140 -4.232 29.331 1.00 92.81 91 LYS A N 1
ATOM 736 C CA . LYS A 1 91 ? -18.531 -5.343 30.217 1.00 92.81 91 LYS A CA 1
ATOM 737 C C . LYS A 1 91 ? -18.343 -5.000 31.694 1.00 92.81 91 LYS A C 1
ATOM 739 O O . LYS A 1 91 ? -19.209 -5.309 32.506 1.00 92.81 91 LYS A O 1
ATOM 744 N N . GLN A 1 92 ? -17.234 -4.350 32.051 1.00 92.12 92 GLN A N 1
ATOM 745 C CA . GLN A 1 92 ? -16.974 -3.944 33.436 1.00 92.12 92 GLN A CA 1
ATOM 746 C C . GLN A 1 92 ? -18.001 -2.930 33.945 1.00 92.12 92 GLN A C 1
ATOM 748 O O . GLN A 1 92 ? -18.419 -3.027 35.098 1.00 92.12 92 GLN A O 1
ATOM 753 N N . ILE A 1 93 ? -18.428 -1.984 33.105 1.00 92.06 93 ILE A N 1
ATOM 754 C CA . ILE A 1 93 ? -19.463 -1.016 33.482 1.00 92.06 93 ILE A CA 1
ATOM 755 C C . ILE A 1 93 ? -20.806 -1.722 33.672 1.00 92.06 93 ILE A C 1
ATOM 757 O O . ILE A 1 93 ? -21.427 -1.551 34.714 1.00 92.06 93 ILE A O 1
ATOM 761 N N . GLN A 1 94 ? -21.209 -2.571 32.722 1.00 89.31 94 GLN A N 1
ATOM 762 C CA . GLN A 1 94 ? -22.457 -3.338 32.817 1.00 89.31 94 GLN A CA 1
ATOM 763 C C . GLN A 1 94 ? -22.495 -4.260 34.040 1.00 89.31 94 GLN A C 1
ATOM 765 O O . GLN A 1 94 ? -23.542 -4.435 34.638 1.00 89.31 94 GLN A O 1
ATOM 770 N N . SER A 1 95 ? -21.358 -4.836 34.441 1.00 88.25 95 SER A N 1
ATOM 771 C CA . SER A 1 95 ? -21.289 -5.699 35.630 1.00 88.25 95 SER A CA 1
ATOM 772 C C . SER A 1 95 ? -21.473 -4.959 36.963 1.00 88.25 95 SER A C 1
ATOM 774 O O . SER A 1 95 ? -21.618 -5.603 38.000 1.00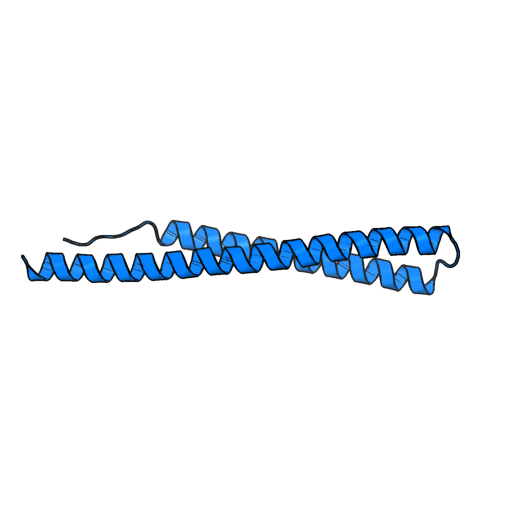 88.25 95 SER A O 1
ATOM 776 N N . LYS A 1 96 ? -21.398 -3.623 36.945 1.00 85.94 96 LYS A N 1
ATOM 777 C CA . LYS A 1 96 ? -21.534 -2.749 38.118 1.00 85.94 96 LYS A CA 1
ATOM 778 C C . LYS A 1 96 ? -22.867 -1.989 38.148 1.00 85.94 96 LYS A C 1
ATOM 780 O O . LYS A 1 96 ? -23.118 -1.307 39.141 1.00 85.94 96 LYS A O 1
ATOM 785 N N . GLU A 1 97 ? -23.655 -2.069 37.075 1.00 69.38 97 GLU A N 1
ATOM 786 C CA . GLU A 1 97 ? -25.044 -1.587 36.979 1.00 69.38 97 GLU A CA 1
ATOM 787 C C . GLU A 1 97 ? -26.005 -2.674 37.490 1.00 69.38 97 GLU A C 1
ATOM 789 O O . GLU A 1 97 ? -26.969 -2.302 38.196 1.00 69.38 97 GLU A O 1
#

pLDDT: mean 88.81, std 5.79, range [69.12, 95.0]

Secondary structure (DSSP, 8-state):
------HHHHHHHHHHHHHHHHHHHHHHHHHHHHHHHHHHH--SHHHHHHHHHHHHHHHHHHHHHHHHHHHHHHHHHHHHHHHHHHHHHHHHHHTT-

Sequence (97 aa):
MEIKSNSSGMKEVVDNYDILNNRLKLVREDLVNIITDIDDYWTGRSGDSFKYICWYFKILLDTGCSELYKHRGEINDAKEAMDYNDCSLSKQIQSKE

Foldseek 3Di:
DFDDDPLVVLVVVLVVLVVVLVVLVVVLVVLVVVLVVLVVPPDDDVSVVVNVVSVVVNVVSVVVSVVSVVVSVVSVVVSVVRVVVRVVVRVVVVVVD